Protein AF-A0A7C2X2W6-F1 (afdb_monomer)

Solvent-accessible surface area (backbone atoms only — not comparable to full-atom values): 4402 Å² total; per-residue (Å²): 144,56,67,73,62,54,60,63,50,49,58,60,50,50,51,51,49,52,51,10,48,56,46,15,57,53,30,57,76,58,45,41,46,65,53,32,73,69,48,56,76,47,55,73,66,58,47,58,65,46,29,64,57,39,14,75,44,29,71,61,52,50,50,40,62,74,69,48,74,46,71,70,78,77,82,80,120

Structure (mmCIF, N/CA/C/O backbone):
data_AF-A0A7C2X2W6-F1
#
_entry.id   AF-A0A7C2X2W6-F1
#
loop_
_atom_site.group_PDB
_atom_site.id
_atom_site.type_symbol
_atom_site.label_atom_id
_atom_site.label_alt_id
_atom_site.label_comp_id
_atom_site.label_asym_id
_atom_site.label_entity_id
_atom_site.label_seq_id
_atom_site.pdbx_PDB_ins_code
_atom_site.Cartn_x
_atom_site.Cartn_y
_atom_site.Cartn_z
_atom_site.occupancy
_atom_site.B_iso_or_equiv
_atom_site.auth_seq_id
_atom_site.auth_comp_id
_atom_site.auth_asym_id
_atom_site.auth_atom_id
_atom_site.pdbx_PDB_model_num
ATOM 1 N N . MET A 1 1 ? 17.976 4.489 -29.858 1.00 57.97 1 MET A N 1
ATOM 2 C CA . MET A 1 1 ? 18.228 4.659 -28.407 1.00 57.97 1 MET A CA 1
ATOM 3 C C . MET A 1 1 ? 16.954 5.104 -27.671 1.00 57.97 1 MET A C 1
ATOM 5 O O . MET A 1 1 ? 16.956 6.148 -27.037 1.00 57.97 1 MET A O 1
ATOM 9 N N . THR A 1 2 ? 15.851 4.349 -27.748 1.00 70.06 2 THR A N 1
ATOM 10 C CA . THR A 1 2 ? 14.578 4.739 -27.087 1.00 70.06 2 THR A CA 1
ATOM 11 C C . THR A 1 2 ? 13.836 3.554 -26.465 1.00 70.06 2 THR A C 1
ATOM 13 O O . THR A 1 2 ? 13.356 3.670 -25.344 1.00 70.06 2 THR A O 1
ATOM 16 N N . VAL A 1 3 ? 13.807 2.396 -27.132 1.00 74.62 3 VAL A N 1
ATOM 17 C CA . VAL A 1 3 ? 13.094 1.195 -26.643 1.00 74.62 3 VAL A CA 1
ATOM 18 C C . VAL A 1 3 ? 13.735 0.614 -25.376 1.00 74.62 3 VAL A C 1
ATOM 20 O O . VAL A 1 3 ? 13.050 0.307 -24.408 1.00 74.62 3 VAL A O 1
ATOM 23 N N . GLU A 1 4 ? 15.064 0.582 -25.331 1.00 79.38 4 GLU A N 1
ATOM 24 C CA . GLU A 1 4 ? 15.840 0.010 -24.220 1.00 79.38 4 GLU A CA 1
ATOM 25 C C . GLU A 1 4 ? 15.688 0.794 -22.901 1.00 79.38 4 GLU A C 1
ATOM 27 O O . GLU A 1 4 ? 15.758 0.238 -21.805 1.00 79.38 4 GLU A O 1
ATOM 32 N N . LEU A 1 5 ? 15.428 2.104 -22.999 1.00 78.19 5 LEU A N 1
ATOM 33 C CA . LEU A 1 5 ? 15.085 2.947 -21.850 1.00 78.19 5 LEU A CA 1
ATOM 34 C C . LEU A 1 5 ? 13.663 2.669 -21.354 1.00 78.19 5 LEU A C 1
ATOM 36 O O . LEU A 1 5 ? 13.443 2.643 -20.145 1.00 78.19 5 LEU A O 1
ATOM 40 N N . ALA A 1 6 ? 12.712 2.436 -22.264 1.00 78.25 6 ALA A N 1
ATOM 41 C CA . ALA A 1 6 ? 11.332 2.129 -21.901 1.00 78.25 6 ALA A CA 1
ATOM 42 C C . ALA A 1 6 ? 11.244 0.813 -21.112 1.00 78.25 6 ALA A C 1
ATOM 44 O O . ALA A 1 6 ? 10.600 0.768 -20.066 1.00 78.25 6 ALA A O 1
ATOM 45 N N . GLU A 1 7 ? 11.953 -0.229 -21.549 1.00 83.44 7 GLU A N 1
ATOM 46 C CA . GLU A 1 7 ? 11.987 -1.534 -20.871 1.00 83.44 7 GLU A CA 1
ATOM 47 C C . GLU A 1 7 ? 12.528 -1.446 -19.437 1.00 83.44 7 GLU A C 1
ATOM 49 O O . GLU A 1 7 ? 11.999 -2.088 -18.528 1.00 83.44 7 GLU A O 1
ATOM 54 N N . ARG A 1 8 ? 13.525 -0.587 -19.194 1.00 88.06 8 ARG A N 1
ATOM 55 C CA . ARG A 1 8 ? 14.116 -0.401 -17.859 1.00 88.06 8 ARG A CA 1
ATOM 56 C C . ARG A 1 8 ? 13.190 0.290 -16.861 1.00 88.06 8 ARG A C 1
ATOM 58 O O . ARG A 1 8 ? 13.387 0.118 -15.661 1.00 88.06 8 ARG A O 1
ATOM 65 N N . ILE A 1 9 ? 12.198 1.049 -17.324 1.00 89.12 9 ILE A N 1
ATOM 66 C CA . ILE A 1 9 ? 11.238 1.748 -16.454 1.00 89.12 9 ILE A CA 1
ATOM 67 C C . ILE A 1 9 ? 10.116 0.803 -16.009 1.00 89.12 9 ILE A C 1
ATOM 69 O O . ILE A 1 9 ? 9.616 0.920 -14.891 1.00 89.12 9 ILE A O 1
ATOM 73 N N . TRP A 1 10 ? 9.745 -0.176 -16.835 1.00 90.38 10 TRP A N 1
ATOM 74 C CA . TRP A 1 10 ? 8.649 -1.092 -16.516 1.00 90.38 10 TRP A CA 1
ATOM 75 C C . TRP A 1 10 ? 8.918 -1.955 -15.287 1.00 90.38 10 TRP A C 1
ATOM 77 O O . TRP A 1 10 ? 8.010 -2.155 -14.484 1.00 90.38 10 TRP A O 1
ATOM 87 N N . LEU A 1 11 ? 10.152 -2.427 -15.100 1.00 90.44 11 LEU A N 1
ATOM 88 C CA . LEU A 1 11 ? 10.509 -3.280 -13.966 1.00 90.44 11 LEU A CA 1
ATOM 89 C C . LEU A 1 11 ? 10.303 -2.593 -12.596 1.00 90.44 11 LEU A C 1
ATOM 91 O O . LEU A 1 11 ? 9.576 -3.146 -11.767 1.00 90.44 11 LEU A O 1
ATOM 95 N N . PRO A 1 12 ? 10.867 -1.396 -12.325 1.00 92.81 12 PRO A N 1
ATOM 96 C CA . PRO A 1 12 ? 10.632 -0.702 -11.061 1.00 92.81 12 PRO A CA 1
ATOM 97 C C . PRO A 1 12 ? 9.181 -0.237 -10.905 1.00 92.81 12 PRO A C 1
ATOM 99 O O . PRO A 1 12 ? 8.663 -0.271 -9.792 1.00 92.81 12 PRO A O 1
ATOM 102 N N . VAL A 1 13 ? 8.500 0.147 -11.991 1.00 90.81 13 VAL A N 1
ATOM 103 C CA . VAL A 1 13 ? 7.075 0.517 -11.942 1.00 90.81 13 VAL A CA 1
ATOM 104 C C . VAL A 1 13 ? 6.213 -0.682 -11.549 1.00 90.81 13 VAL A C 1
ATOM 106 O O . VAL A 1 13 ? 5.373 -0.567 -10.659 1.00 90.81 13 VAL A O 1
ATOM 109 N N . ALA A 1 14 ? 6.447 -1.849 -12.150 1.00 90.44 14 ALA A N 1
ATOM 110 C CA . ALA A 1 14 ? 5.744 -3.076 -11.799 1.00 90.44 14 ALA A CA 1
ATOM 111 C C . ALA A 1 14 ? 6.002 -3.472 -10.339 1.00 90.44 14 ALA A C 1
ATOM 113 O O . ALA A 1 14 ? 5.062 -3.819 -9.627 1.00 90.44 14 ALA A O 1
ATOM 114 N N . LEU A 1 15 ? 7.248 -3.357 -9.867 1.00 93.25 15 LEU A N 1
ATOM 115 C CA . LEU A 1 15 ? 7.596 -3.640 -8.474 1.00 93.25 15 LEU A 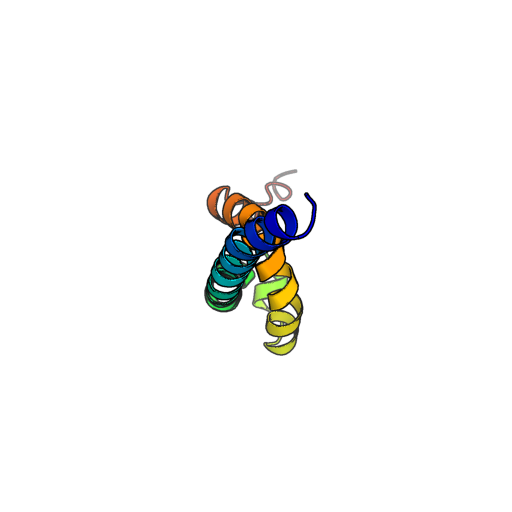CA 1
ATOM 116 C C . LEU A 1 15 ? 6.911 -2.662 -7.508 1.00 93.25 15 LEU A C 1
ATOM 118 O O . LEU A 1 15 ? 6.342 -3.087 -6.505 1.00 93.25 15 LEU A O 1
ATOM 122 N N . TYR A 1 16 ? 6.911 -1.368 -7.831 1.00 91.06 16 TYR A N 1
ATOM 123 C CA . TYR A 1 16 ? 6.229 -0.336 -7.052 1.00 91.06 16 TYR A CA 1
ATOM 124 C C . TYR A 1 16 ? 4.725 -0.617 -6.939 1.00 91.06 16 TYR A C 1
ATOM 126 O O . TYR A 1 16 ? 4.169 -0.549 -5.843 1.00 91.06 16 TYR A O 1
ATOM 134 N N . LEU A 1 17 ? 4.076 -0.979 -8.050 1.00 90.44 17 LEU A N 1
ATOM 135 C CA . LEU A 1 17 ? 2.653 -1.323 -8.074 1.00 90.44 17 LEU A CA 1
ATOM 136 C C . LEU A 1 17 ? 2.358 -2.628 -7.326 1.00 90.44 17 LEU A C 1
ATOM 138 O O . LEU A 1 17 ? 1.352 -2.701 -6.625 1.00 90.44 17 LEU A O 1
ATOM 142 N N . ALA A 1 18 ? 3.224 -3.639 -7.427 1.00 92.25 18 ALA A N 1
ATOM 143 C CA . ALA A 1 18 ? 3.066 -4.900 -6.706 1.00 92.25 18 ALA A CA 1
ATOM 144 C C . ALA A 1 18 ? 3.163 -4.703 -5.184 1.00 92.25 18 ALA A C 1
ATOM 146 O O . ALA A 1 18 ? 2.322 -5.207 -4.436 1.00 92.25 18 ALA A O 1
ATOM 147 N N . ILE A 1 19 ? 4.142 -3.916 -4.726 1.00 94.06 19 ILE A N 1
ATOM 148 C CA . ILE A 1 19 ? 4.285 -3.544 -3.311 1.00 94.06 19 ILE A CA 1
ATOM 149 C C . ILE A 1 19 ? 3.072 -2.732 -2.859 1.00 94.06 19 ILE A C 1
ATOM 151 O O . ILE A 1 19 ? 2.489 -3.028 -1.817 1.00 94.06 19 ILE A O 1
ATOM 155 N N . GLY A 1 20 ? 2.650 -1.755 -3.663 1.00 89.94 20 GLY A N 1
ATOM 156 C CA . GL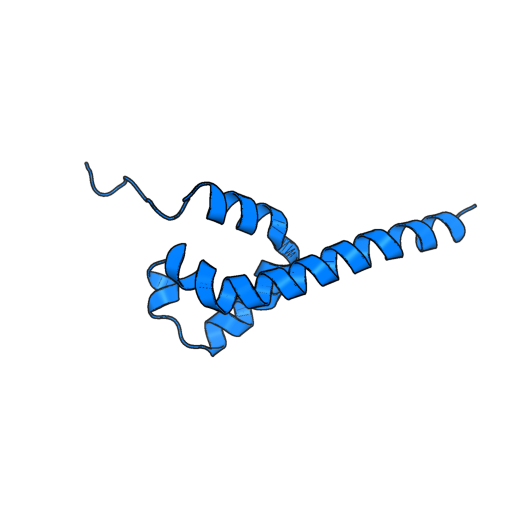Y A 1 20 ? 1.466 -0.953 -3.392 1.00 89.94 20 GLY A CA 1
ATOM 157 C C . GLY A 1 20 ? 0.193 -1.788 -3.270 1.00 89.94 20 GLY A C 1
ATOM 158 O O . GLY A 1 20 ? -0.582 -1.598 -2.336 1.00 89.94 20 GLY A O 1
ATOM 159 N N . ALA A 1 21 ? -0.010 -2.765 -4.153 1.00 89.19 21 ALA A N 1
ATOM 160 C CA . ALA A 1 21 ? -1.159 -3.665 -4.103 1.00 89.19 21 ALA A CA 1
ATOM 161 C C . ALA A 1 21 ? -1.176 -4.505 -2.815 1.00 89.19 21 ALA A C 1
ATOM 163 O O . ALA A 1 21 ? -2.215 -4.612 -2.159 1.00 89.19 21 ALA A O 1
ATOM 164 N N . LEU A 1 22 ? -0.021 -5.046 -2.414 1.00 90.31 22 LEU A N 1
ATOM 165 C CA . LEU A 1 22 ? 0.107 -5.805 -1.170 1.00 90.31 22 LEU A CA 1
ATOM 166 C C . LEU A 1 22 ? -0.128 -4.914 0.059 1.00 90.31 22 LEU A C 1
ATOM 168 O O . LEU A 1 22 ? -0.860 -5.293 0.976 1.00 90.31 22 LEU A O 1
ATOM 172 N N . PHE A 1 23 ? 0.441 -3.706 0.054 1.00 89.06 23 PHE A N 1
ATOM 173 C CA . PHE A 1 23 ? 0.238 -2.716 1.106 1.00 89.06 23 PHE A CA 1
ATOM 174 C C . PHE A 1 23 ? -1.232 -2.319 1.220 1.00 89.06 23 PHE A C 1
ATOM 176 O O . PHE A 1 23 ? -1.759 -2.263 2.323 1.00 89.06 23 PHE A O 1
ATOM 183 N N . SER A 1 24 ? -1.911 -2.090 0.097 1.00 86.62 24 SER A N 1
ATOM 184 C CA . SER A 1 24 ? -3.324 -1.715 0.062 1.00 86.62 24 SER A CA 1
ATOM 185 C C . SER A 1 24 ? -4.218 -2.759 0.728 1.00 86.62 24 SER A C 1
ATOM 187 O O . SER A 1 24 ? -5.089 -2.403 1.520 1.00 86.62 24 SER A O 1
ATOM 189 N N . PHE A 1 25 ? -3.946 -4.049 0.511 1.00 85.25 25 PHE A N 1
ATOM 190 C CA . PHE A 1 25 ? -4.657 -5.132 1.195 1.00 85.25 25 PHE A CA 1
ATOM 191 C C . PHE A 1 25 ? -4.500 -5.057 2.720 1.00 85.25 25 PHE A C 1
ATOM 193 O O . PHE A 1 25 ? -5.490 -5.104 3.454 1.00 85.25 25 PHE A O 1
ATOM 200 N N . ALA A 1 26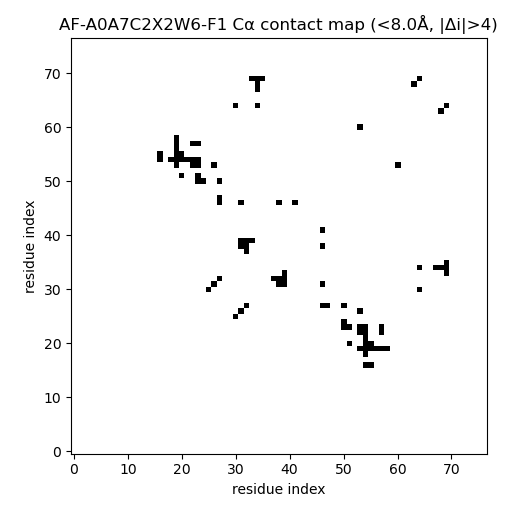 ? -3.267 -4.888 3.204 1.00 84.94 26 ALA A N 1
ATOM 201 C CA . ALA A 1 26 ? -2.993 -4.736 4.633 1.00 84.94 26 ALA A CA 1
ATOM 202 C C . ALA A 1 26 ? -3.591 -3.433 5.198 1.00 84.94 26 ALA A C 1
ATOM 204 O O . ALA A 1 26 ? -4.148 -3.411 6.300 1.00 84.94 26 ALA A O 1
ATOM 205 N N . PHE A 1 27 ? -3.523 -2.352 4.422 1.00 81.69 27 PHE A N 1
ATOM 206 C CA . PHE A 1 27 ? -4.028 -1.037 4.776 1.00 81.69 27 PHE A CA 1
ATOM 207 C C . PHE A 1 27 ? -5.549 -1.048 4.928 1.00 81.69 27 PHE A C 1
ATOM 209 O O . PHE A 1 27 ? -6.064 -0.579 5.934 1.00 81.69 27 PHE A O 1
ATOM 216 N N . VAL A 1 28 ? -6.279 -1.647 3.991 1.00 80.25 28 VAL A N 1
ATOM 217 C CA . VAL A 1 28 ? -7.741 -1.774 4.051 1.00 80.25 28 VAL A CA 1
ATOM 218 C C . VAL A 1 28 ? -8.198 -2.584 5.270 1.00 80.25 28 VAL A C 1
ATOM 220 O O . VAL A 1 28 ? -9.211 -2.245 5.888 1.00 80.25 28 VAL A O 1
ATOM 223 N N . ALA A 1 29 ? -7.454 -3.631 5.637 1.00 77.00 29 ALA A N 1
ATOM 224 C CA . ALA A 1 29 ? -7.785 -4.476 6.780 1.00 77.00 29 ALA A CA 1
ATOM 225 C C . ALA A 1 29 ? -7.479 -3.807 8.134 1.00 77.00 29 ALA A C 1
ATOM 227 O O . ALA A 1 29 ? -8.294 -3.896 9.052 1.00 77.00 29 ALA A O 1
ATOM 228 N N . VAL A 1 30 ? -6.324 -3.143 8.266 1.00 76.94 30 VAL A N 1
ATOM 229 C CA . VAL A 1 30 ? -5.790 -2.694 9.569 1.00 76.94 30 VAL A CA 1
ATOM 230 C C . VAL A 1 30 ? -5.556 -1.182 9.643 1.00 76.94 30 VAL A C 1
ATOM 232 O O . VAL A 1 30 ? -5.849 -0.567 10.668 1.00 76.94 30 VAL A O 1
ATOM 235 N N . GLY A 1 31 ? -5.017 -0.571 8.587 1.00 68.94 31 GLY A N 1
ATOM 236 C CA . GLY A 1 31 ? -4.599 0.838 8.576 1.00 68.94 31 GLY A CA 1
ATOM 237 C C . GLY A 1 31 ? -5.755 1.834 8.439 1.00 68.94 31 GLY A C 1
ATOM 238 O O . GLY A 1 31 ? -5.819 2.810 9.184 1.00 68.94 31 GLY A O 1
ATOM 239 N N . ALA A 1 32 ? -6.710 1.557 7.550 1.00 71.19 32 ALA A N 1
ATOM 240 C CA . ALA A 1 32 ? -7.856 2.407 7.243 1.00 71.19 32 ALA A CA 1
ATOM 241 C C . ALA A 1 32 ? -8.700 2.761 8.485 1.00 71.19 32 ALA A C 1
ATOM 243 O O . ALA A 1 32 ? -8.852 3.951 8.756 1.00 71.19 32 ALA A O 1
ATOM 244 N N . PRO A 1 33 ? -9.181 1.800 9.303 1.00 70.00 33 PRO A N 1
ATOM 245 C CA . PRO A 1 33 ? -9.941 2.130 10.514 1.00 70.00 33 PRO A CA 1
ATOM 246 C C . PRO A 1 33 ? -9.108 2.834 11.599 1.00 70.00 33 PRO A C 1
ATOM 248 O O . PRO A 1 33 ? -9.676 3.409 12.524 1.00 70.00 33 PRO A O 1
ATOM 251 N N . ARG A 1 34 ? -7.770 2.782 11.515 1.00 68.50 34 ARG A N 1
ATOM 252 C CA . ARG A 1 34 ? -6.853 3.374 12.500 1.00 68.50 34 ARG A CA 1
ATOM 253 C C . ARG A 1 34 ? -6.472 4.818 12.164 1.00 68.50 34 ARG A C 1
ATOM 255 O O . ARG A 1 34 ? -6.208 5.594 13.076 1.00 68.50 34 ARG A O 1
ATOM 262 N N . MET A 1 35 ? -6.427 5.163 10.878 1.00 66.12 35 MET A N 1
ATOM 263 C CA . MET A 1 35 ? -6.115 6.516 10.406 1.00 66.12 35 MET A CA 1
ATOM 264 C C . MET A 1 35 ? -7.336 7.435 10.362 1.00 66.12 35 MET A C 1
ATOM 266 O O . MET A 1 35 ? -7.177 8.636 10.556 1.00 66.12 35 MET A O 1
ATOM 270 N N . ASP A 1 36 ? -8.536 6.895 10.144 1.00 65.25 36 ASP A N 1
ATOM 271 C CA . ASP A 1 36 ? -9.758 7.694 10.073 1.00 65.25 36 ASP A CA 1
ATOM 272 C C . ASP A 1 36 ? -10.911 7.021 10.835 1.00 65.25 36 ASP A C 1
ATOM 274 O O . ASP A 1 36 ? -11.325 5.899 10.527 1.00 65.25 36 ASP A O 1
ATOM 278 N N . ARG A 1 37 ? -11.477 7.730 11.824 1.00 59.69 37 ARG A N 1
ATOM 279 C CA . ARG A 1 37 ? -12.685 7.282 12.537 1.00 59.69 37 ARG A CA 1
ATOM 280 C C . ARG A 1 37 ? -13.870 7.108 11.580 1.00 59.69 37 ARG A C 1
ATOM 282 O O . ARG A 1 37 ? -14.682 6.214 11.809 1.00 59.69 37 ARG A O 1
ATOM 289 N N . ALA A 1 38 ? -13.953 7.882 10.495 1.00 58.03 38 ALA A N 1
ATOM 290 C CA . ALA A 1 38 ? -14.976 7.715 9.464 1.00 58.03 38 ALA A CA 1
ATOM 291 C C . ALA A 1 38 ? -14.808 6.393 8.691 1.00 58.03 38 ALA A C 1
ATOM 293 O O . ALA A 1 38 ? -15.800 5.764 8.326 1.00 58.03 38 ALA A O 1
ATOM 294 N N . ALA A 1 39 ? -13.576 5.899 8.526 1.00 58.34 39 ALA A N 1
ATOM 295 C CA . ALA A 1 39 ? -13.301 4.597 7.910 1.00 58.34 39 ALA A CA 1
ATOM 296 C C . ALA A 1 39 ? -13.599 3.403 8.842 1.00 58.34 39 ALA A C 1
ATOM 298 O O . ALA A 1 39 ? -13.806 2.278 8.369 1.00 58.34 39 ALA A O 1
ATOM 299 N N . SER A 1 40 ? -13.678 3.635 10.157 1.00 55.88 40 SER A N 1
ATOM 300 C CA . SER A 1 40 ? -14.137 2.636 11.132 1.00 55.88 40 SER A CA 1
ATOM 301 C C . SER A 1 40 ? -15.614 2.268 10.921 1.00 55.88 40 SER A C 1
ATOM 303 O O . SER A 1 40 ? -15.959 1.089 10.963 1.00 55.88 40 SER A O 1
ATOM 305 N N . GLY A 1 41 ? -16.465 3.250 10.589 1.00 60.47 41 GLY A N 1
ATOM 306 C CA . GLY A 1 41 ? -17.891 3.047 10.286 1.00 60.47 41 GLY A CA 1
ATOM 307 C C . GLY A 1 41 ? -18.219 2.778 8.811 1.00 60.47 41 GLY A C 1
ATOM 308 O O . GLY A 1 41 ? -19.380 2.558 8.474 1.00 60.47 41 GLY A O 1
ATOM 309 N N . ALA A 1 42 ? -17.227 2.817 7.917 1.00 62.84 42 ALA A N 1
ATOM 310 C CA . ALA A 1 42 ? -17.458 2.717 6.481 1.00 62.84 42 ALA A CA 1
ATOM 311 C C . ALA A 1 42 ? -17.651 1.267 6.000 1.00 62.84 42 ALA A C 1
ATOM 313 O O . ALA A 1 42 ? -16.875 0.368 6.338 1.00 62.84 42 ALA A O 1
ATOM 314 N N . ASN A 1 43 ? -18.655 1.069 5.138 1.00 67.56 43 ASN A N 1
ATOM 315 C CA . ASN A 1 43 ? -18.976 -0.212 4.503 1.00 67.56 43 ASN A CA 1
ATOM 316 C C . ASN A 1 43 ? -17.788 -0.792 3.712 1.00 67.56 43 ASN A C 1
ATOM 318 O O . ASN A 1 43 ? -16.988 -0.057 3.131 1.00 67.56 43 ASN A O 1
ATOM 322 N N . ALA A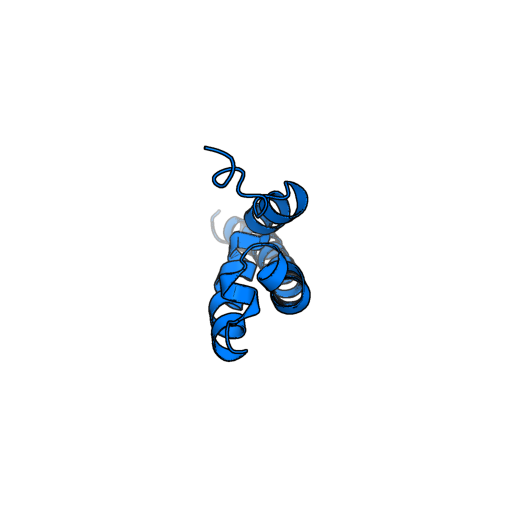 1 44 ? -17.719 -2.124 3.606 1.00 72.38 44 ALA A N 1
ATOM 323 C CA . ALA A 1 44 ? -16.659 -2.838 2.879 1.00 72.38 44 ALA A CA 1
ATOM 324 C C . ALA A 1 44 ? -16.469 -2.353 1.424 1.00 72.38 44 ALA A C 1
ATOM 326 O O . ALA A 1 44 ? -15.350 -2.343 0.916 1.00 72.38 44 ALA A O 1
ATOM 327 N N . VAL A 1 45 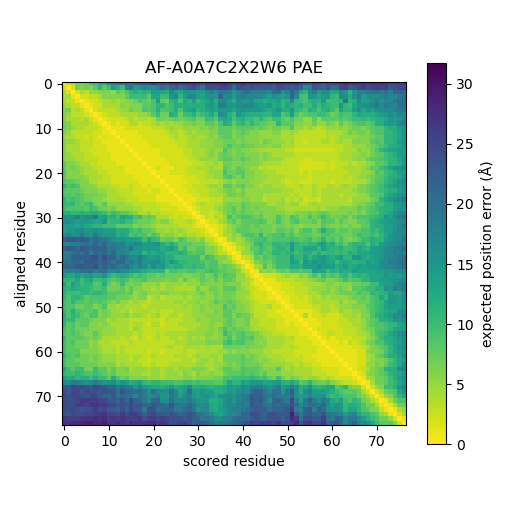? -17.539 -1.873 0.781 1.00 78.31 45 VAL A N 1
ATOM 328 C CA . VAL A 1 45 ? -17.502 -1.268 -0.562 1.00 78.31 45 VAL A CA 1
ATOM 329 C C . VAL A 1 45 ? -16.655 0.008 -0.594 1.00 78.31 45 VAL A C 1
ATOM 331 O O . VAL A 1 45 ? -15.843 0.176 -1.499 1.00 78.31 45 VAL A O 1
ATOM 334 N N . PHE A 1 46 ? -16.777 0.880 0.413 1.00 77.44 46 PHE A N 1
ATOM 335 C CA . PHE A 1 46 ? -15.960 2.093 0.516 1.00 77.44 46 PHE A CA 1
ATOM 336 C C . PHE A 1 46 ? -14.478 1.740 0.655 1.00 77.44 46 PHE A C 1
ATOM 338 O O . PHE A 1 46 ? -13.633 2.323 -0.020 1.00 77.44 46 PHE A O 1
ATOM 345 N N . ARG A 1 47 ? -14.176 0.718 1.467 1.00 75.12 47 ARG A N 1
ATOM 346 C CA . ARG A 1 47 ? -12.814 0.208 1.659 1.00 75.12 47 ARG A CA 1
ATOM 347 C C . ARG A 1 47 ? -12.207 -0.364 0.374 1.00 75.12 47 ARG A C 1
ATOM 349 O O . ARG A 1 47 ? -11.031 -0.146 0.106 1.00 75.12 47 ARG A O 1
ATOM 356 N N . LEU A 1 48 ? -13.008 -1.047 -0.443 1.00 80.31 48 LEU A N 1
ATOM 357 C CA . LEU A 1 48 ? -12.571 -1.539 -1.751 1.00 80.31 48 LEU A CA 1
ATOM 358 C C . LEU A 1 48 ? -12.327 -0.389 -2.742 1.00 80.31 48 LEU A C 1
ATOM 360 O O . LEU A 1 48 ? -11.398 -0.450 -3.540 1.00 80.31 48 LEU A O 1
ATOM 364 N N . MET A 1 49 ? -13.122 0.681 -2.663 1.00 82.81 49 MET A N 1
ATOM 365 C CA . MET A 1 49 ? -13.012 1.842 -3.551 1.00 82.81 49 MET A CA 1
ATOM 366 C C . MET A 1 49 ? -11.748 2.675 -3.292 1.00 82.81 49 MET A C 1
ATOM 368 O O . MET A 1 49 ? -11.157 3.208 -4.228 1.00 82.81 49 MET A O 1
ATOM 372 N N . ILE A 1 50 ? -11.296 2.752 -2.035 1.00 80.69 50 ILE A N 1
ATOM 373 C CA . ILE A 1 50 ? -10.039 3.422 -1.659 1.00 80.69 50 ILE A CA 1
ATOM 374 C C . ILE A 1 50 ? -8.800 2.543 -1.872 1.00 80.69 50 ILE A C 1
ATOM 376 O O . ILE A 1 50 ? -7.695 3.075 -1.946 1.00 80.69 50 ILE A O 1
ATOM 380 N N . ALA A 1 51 ? -8.960 1.223 -2.014 1.00 84.25 51 ALA A N 1
ATOM 381 C CA . ALA A 1 51 ? -7.862 0.284 -2.235 1.00 84.25 51 ALA A CA 1
ATOM 382 C C . ALA A 1 51 ? -6.949 0.641 -3.433 1.00 84.25 51 ALA A C 1
ATOM 384 O O . ALA A 1 51 ? -5.727 0.643 -3.252 1.00 84.25 51 ALA A O 1
ATOM 385 N N . PRO A 1 52 ? -7.454 0.987 -4.635 1.00 83.75 52 PRO A N 1
ATOM 386 C CA . PRO A 1 52 ? -6.583 1.385 -5.744 1.00 83.75 52 PRO A CA 1
ATOM 387 C C . PRO A 1 52 ? -5.812 2.682 -5.452 1.00 83.75 52 PRO A C 1
ATOM 389 O O . PRO A 1 52 ? -4.627 2.776 -5.770 1.00 83.75 52 PRO A O 1
ATOM 392 N N . GLY A 1 53 ? -6.439 3.656 -4.782 1.00 84.88 53 GLY A N 1
ATOM 393 C CA . GLY A 1 53 ? -5.766 4.885 -4.351 1.00 84.88 53 GLY A CA 1
ATOM 394 C C . GLY A 1 53 ? -4.680 4.613 -3.308 1.00 84.88 53 GLY A C 1
ATOM 395 O O . GLY A 1 53 ? -3.561 5.103 -3.436 1.00 84.88 53 GLY A O 1
ATOM 396 N N . ALA A 1 54 ? -4.976 3.760 -2.324 1.00 84.94 54 ALA A N 1
ATOM 397 C CA . ALA A 1 54 ? -4.030 3.332 -1.298 1.00 84.94 54 ALA A CA 1
ATOM 398 C C . ALA A 1 54 ? -2.848 2.547 -1.882 1.00 84.94 54 ALA A C 1
ATOM 400 O O . ALA A 1 54 ? -1.730 2.688 -1.395 1.00 84.94 54 ALA A O 1
ATOM 401 N N . ALA A 1 55 ? -3.074 1.760 -2.938 1.00 88.12 55 ALA A N 1
ATOM 402 C CA . ALA A 1 55 ? -2.009 1.049 -3.634 1.00 88.12 55 ALA A CA 1
ATOM 403 C C . ALA A 1 55 ? -1.079 2.008 -4.381 1.00 88.12 55 ALA A C 1
ATOM 405 O O . ALA A 1 55 ? 0.135 1.841 -4.348 1.00 88.12 55 ALA A O 1
ATOM 406 N N . LEU A 1 56 ? -1.627 3.037 -5.029 1.00 88.00 56 LEU A N 1
ATOM 407 C CA . LEU A 1 56 ? -0.827 3.998 -5.785 1.00 88.00 56 LEU A CA 1
ATOM 408 C C . LEU A 1 56 ? -0.031 4.942 -4.870 1.00 88.00 56 LEU A C 1
ATOM 410 O O . LEU A 1 56 ? 1.117 5.275 -5.161 1.00 88.00 56 LEU A O 1
ATOM 414 N N . LEU A 1 57 ? -0.635 5.345 -3.751 1.00 87.56 57 LEU A N 1
ATOM 415 C CA . LEU A 1 57 ? -0.085 6.286 -2.770 1.00 87.56 57 LEU A CA 1
ATOM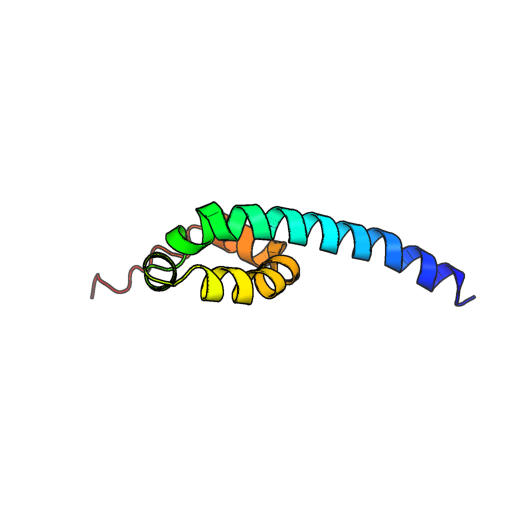 416 C C . LEU A 1 57 ? 0.528 5.584 -1.547 1.00 87.56 57 LEU A C 1
ATOM 418 O O . LEU A 1 57 ? 0.744 6.216 -0.511 1.00 87.56 57 LEU A O 1
ATOM 422 N N . TRP A 1 58 ? 0.838 4.291 -1.660 1.00 87.88 58 TRP A N 1
ATOM 423 C CA . TRP A 1 58 ? 1.311 3.471 -0.545 1.00 87.88 58 TRP A CA 1
ATOM 424 C C . TRP A 1 58 ? 2.496 4.054 0.249 1.00 87.88 58 TRP A C 1
ATOM 426 O O . TRP A 1 58 ? 2.455 3.925 1.470 1.00 87.88 58 TRP A O 1
ATOM 436 N N . PRO A 1 59 ? 3.512 4.738 -0.334 1.00 87.75 59 PRO A N 1
ATOM 437 C CA . PRO A 1 59 ? 4.635 5.250 0.452 1.00 87.75 59 PRO A CA 1
ATOM 438 C C . PRO A 1 59 ? 4.186 6.387 1.369 1.00 87.75 59 PRO A C 1
ATOM 440 O O . PRO A 1 59 ? 4.589 6.459 2.526 1.00 87.75 59 PRO A O 1
ATOM 443 N N . LEU A 1 60 ? 3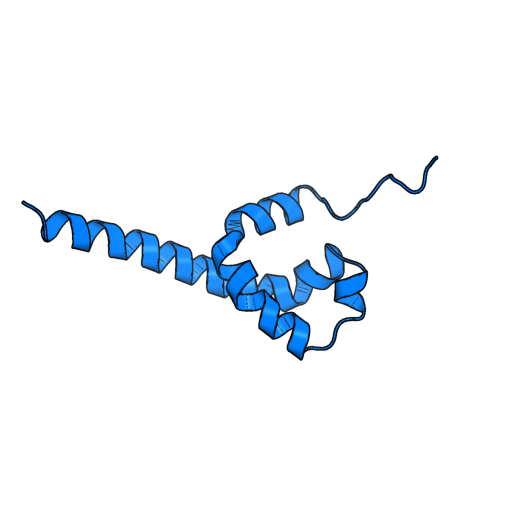.310 7.258 0.862 1.00 86.56 60 LEU A N 1
ATOM 444 C CA . LEU A 1 60 ? 2.759 8.370 1.625 1.00 86.56 60 LEU A CA 1
ATOM 445 C C . LEU A 1 60 ? 1.837 7.856 2.733 1.00 86.56 60 LEU A C 1
ATOM 447 O O . LEU A 1 60 ? 1.944 8.304 3.872 1.00 86.56 60 LEU A O 1
ATOM 451 N N . LEU A 1 61 ? 0.975 6.881 2.423 1.00 83.81 61 LEU A N 1
ATOM 452 C CA . LEU A 1 61 ? 0.121 6.251 3.428 1.00 83.81 61 LEU A CA 1
ATOM 453 C C . LEU A 1 61 ? 0.936 5.489 4.476 1.00 83.81 61 LEU A C 1
ATOM 455 O O . LEU A 1 61 ? 0.613 5.575 5.655 1.00 83.81 61 LEU A O 1
ATOM 459 N N . ALA A 1 62 ? 2.002 4.790 4.085 1.00 85.75 62 ALA A N 1
ATOM 460 C CA . ALA A 1 62 ? 2.909 4.122 5.013 1.00 85.75 62 ALA A CA 1
ATOM 461 C C . ALA A 1 62 ? 3.579 5.133 5.954 1.00 85.75 62 ALA A C 1
ATOM 463 O O . ALA A 1 62 ? 3.596 4.919 7.164 1.00 85.75 62 ALA A O 1
ATOM 464 N N . LEU A 1 63 ? 4.053 6.266 5.425 1.00 87.31 63 LEU A N 1
ATOM 465 C CA . LEU A 1 63 ? 4.611 7.355 6.229 1.00 87.31 63 LEU A CA 1
ATOM 466 C C . LEU A 1 63 ? 3.574 7.947 7.186 1.00 87.31 63 LEU A C 1
ATOM 468 O O . LEU A 1 63 ? 3.868 8.099 8.367 1.00 87.31 63 LEU A O 1
ATOM 472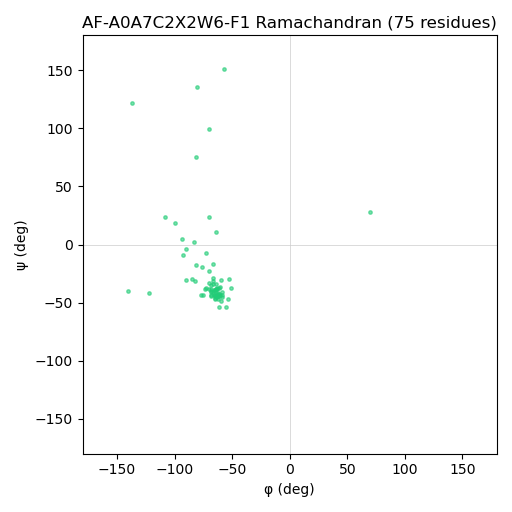 N N . MET A 1 64 ? 2.357 8.237 6.719 1.00 82.50 64 MET A N 1
ATOM 473 C CA . MET A 1 64 ? 1.279 8.744 7.578 1.00 82.50 64 MET A CA 1
ATOM 474 C C . MET A 1 64 ? 0.877 7.737 8.660 1.00 82.50 64 MET A C 1
ATOM 476 O O . MET A 1 64 ? 0.586 8.130 9.791 1.00 82.50 64 MET A O 1
ATOM 480 N N . TRP A 1 65 ? 0.875 6.446 8.324 1.00 79.31 65 TRP A N 1
ATOM 481 C CA . TRP A 1 65 ? 0.532 5.374 9.248 1.00 79.31 65 TRP A CA 1
ATOM 482 C C . TRP A 1 65 ? 1.590 5.222 10.347 1.00 79.31 65 TRP A C 1
ATOM 484 O O . TRP A 1 65 ? 1.230 5.130 11.520 1.00 79.31 65 TRP A O 1
ATOM 494 N N . VAL A 1 66 ? 2.879 5.280 9.994 1.00 82.00 66 VAL A N 1
ATOM 495 C CA . VAL A 1 66 ? 3.999 5.252 10.953 1.00 82.00 66 VAL A CA 1
ATOM 496 C C . VAL A 1 66 ? 4.074 6.543 11.775 1.00 82.00 66 VAL A C 1
ATOM 498 O O . VAL A 1 66 ? 4.319 6.486 12.976 1.00 82.00 66 VAL A O 1
ATOM 501 N N . ALA A 1 67 ? 3.813 7.701 11.165 1.00 81.69 67 ALA A N 1
ATOM 502 C CA . ALA A 1 67 ? 3.826 9.001 11.838 1.00 81.69 67 ALA A CA 1
ATOM 503 C C . ALA A 1 67 ? 2.627 9.222 12.781 1.00 81.69 67 ALA A C 1
ATOM 505 O O . ALA A 1 67 ? 2.588 10.222 13.494 1.00 81.69 67 ALA A O 1
ATOM 506 N N . GLY A 1 68 ? 1.639 8.318 12.794 1.00 69.75 68 GLY A N 1
ATOM 507 C CA . GLY A 1 68 ? 0.484 8.416 13.686 1.00 69.75 68 GLY A CA 1
ATOM 508 C C . GLY A 1 68 ? -0.473 9.559 13.337 1.00 69.75 68 GLY A C 1
ATOM 509 O O . GLY A 1 68 ? -1.178 10.050 14.217 1.00 69.75 68 GLY A O 1
ATOM 510 N N . ALA A 1 69 ? -0.545 9.964 12.063 1.00 64.38 69 ALA A N 1
ATOM 511 C CA . ALA A 1 69 ? -1.296 11.132 11.581 1.00 64.38 69 ALA A CA 1
ATOM 512 C C . ALA A 1 69 ? -2.839 11.069 11.759 1.00 64.38 69 ALA A C 1
ATOM 514 O O . ALA A 1 69 ? -3.550 11.918 11.230 1.00 64.38 69 ALA A O 1
ATOM 515 N N . GLY A 1 70 ? -3.364 10.097 12.513 1.00 57.06 70 GLY A N 1
ATOM 516 C CA . GLY A 1 70 ? -4.754 10.045 12.985 1.00 57.06 70 GLY A CA 1
ATOM 517 C C . GLY A 1 70 ? -4.975 10.656 14.380 1.00 57.06 70 GLY A C 1
ATOM 518 O O . GLY A 1 70 ? -6.120 10.829 14.793 1.00 57.06 70 GLY A O 1
ATOM 519 N N . ALA A 1 71 ? -3.910 11.004 15.117 1.00 56.31 71 ALA A 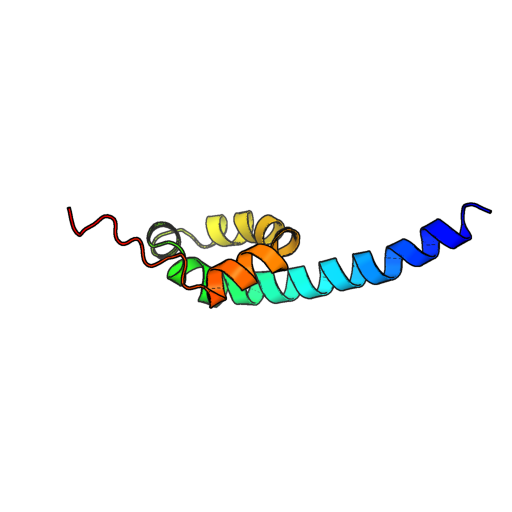N 1
ATOM 520 C CA . ALA A 1 71 ? -4.000 11.703 16.402 1.00 56.31 71 ALA A CA 1
ATOM 521 C C . ALA A 1 71 ? -4.195 13.211 16.172 1.00 56.31 71 ALA A C 1
ATOM 523 O O . ALA A 1 71 ? -3.277 14.024 16.261 1.00 56.31 71 ALA A O 1
ATOM 524 N N . ASN A 1 72 ? -5.410 13.584 15.793 1.00 56.47 72 ASN A N 1
ATOM 525 C CA . ASN A 1 72 ? -5.806 14.971 15.640 1.00 56.47 72 ASN A CA 1
ATOM 526 C C . ASN A 1 72 ? -5.906 15.648 17.024 1.00 56.47 72 ASN A C 1
ATOM 528 O O . ASN A 1 72 ? -6.924 15.522 17.691 1.00 56.47 72 ASN A O 1
ATOM 532 N N . ASN A 1 73 ? -4.886 16.406 17.440 1.00 58.81 73 ASN A N 1
ATOM 533 C CA . ASN A 1 73 ? -4.890 17.229 18.667 1.00 58.81 73 ASN A CA 1
ATOM 534 C C . ASN A 1 73 ? -5.823 18.465 18.588 1.00 58.81 73 ASN A C 1
ATOM 536 O O . ASN A 1 73 ? -5.580 19.461 19.260 1.00 58.81 73 ASN A O 1
ATOM 540 N N . ARG A 1 74 ? -6.863 18.469 17.740 1.00 60.69 74 ARG A N 1
ATOM 541 C CA . ARG A 1 74 ? -7.772 19.633 17.623 1.00 60.69 74 ARG A CA 1
ATOM 542 C C . ARG A 1 74 ? -8.870 19.649 18.689 1.00 60.69 74 ARG A C 1
ATOM 544 O O . ARG A 1 74 ? -9.677 20.567 18.695 1.00 60.69 74 ARG A O 1
ATOM 551 N N . ASP A 1 75 ? -8.862 18.678 19.596 1.00 58.72 75 ASP A N 1
ATOM 552 C CA . ASP A 1 75 ? -9.863 18.533 20.655 1.00 58.72 75 ASP A CA 1
ATOM 553 C C . ASP A 1 75 ? -9.417 19.224 21.970 1.00 58.72 75 ASP A C 1
ATOM 555 O O . ASP A 1 75 ? -10.091 19.108 22.989 1.00 58.72 75 ASP A O 1
ATOM 559 N N . THR A 1 76 ? -8.271 19.924 21.975 1.00 56.62 76 THR A N 1
ATOM 560 C CA . THR A 1 76 ? -7.683 20.576 23.167 1.00 56.62 76 THR A CA 1
ATOM 561 C C . THR A 1 76 ? -7.765 22.110 23.169 1.00 56.62 76 THR A C 1
ATOM 563 O O . THR A 1 76 ? -6.945 22.742 23.834 1.00 56.62 76 THR A O 1
ATOM 566 N N . ALA A 1 77 ? -8.700 22.724 22.438 1.00 52.38 77 ALA A N 1
ATOM 567 C CA . ALA A 1 77 ? -8.907 24.179 22.454 1.00 52.38 77 ALA A CA 1
ATOM 568 C C . ALA A 1 77 ? -10.347 24.547 22.820 1.00 52.38 77 ALA A C 1
ATOM 570 O O . ALA A 1 77 ? -11.269 23.946 22.224 1.00 52.38 77 ALA A O 1
#

pLDDT: mean 77.45, std 11.93, range [52.38, 94.06]

Secondary structure (DSSP, 8-state):
--HHHHHHHHHHHHHHHHHHHHHHHHIIIIIHHHH-HHHHS--HHHHHHHHHHHHHTHHHHHHHHHTTTT--GGG--

Mean predicted aligned error: 8.78 Å

Radius of gyration: 16.31 Å; Cα contacts (8 Å, |Δi|>4): 48; chains: 1; bounding box: 37×30×52 Å

Foldseek 3Di:
DPVVVVVVVVVVVVVLLVVLLVLLVVCLVPVQVQQDVVSVPDDPVVSVVCSNVSSNCVVVSVVCSVVSNSPPPPVPD

Sequence (77 aa):
MTVELAERIWLPVALYLAIGALFSFAFVAVGAPRMDRAASGANAVFRLMIAPGAALLWPLLALMWVAGAGANNRDTA